Protein AF-A0A9P7AEQ1-F1 (afdb_monomer)

Radius of gyration: 13.27 Å; Cα contacts (8 Å, |Δi|>4): 83; chains: 1; bounding box: 34×27×32 Å

Structure (mmCIF, N/CA/C/O backbone):
data_AF-A0A9P7AEQ1-F1
#
_entry.id   AF-A0A9P7AEQ1-F1
#
loop_
_atom_site.group_PDB
_atom_site.id
_atom_site.type_symbol
_atom_site.label_atom_id
_atom_site.label_alt_id
_atom_site.label_comp_id
_atom_site.label_asym_id
_atom_site.label_entity_id
_atom_site.label_seq_id
_atom_site.pdbx_PDB_ins_code
_atom_site.Cartn_x
_atom_site.Cartn_y
_atom_site.Cartn_z
_atom_site.occupancy
_atom_site.B_iso_or_equiv
_atom_site.auth_seq_id
_atom_site.auth_comp_id
_atom_site.auth_asym_id
_atom_site.auth_atom_id
_atom_site.pdbx_PDB_model_num
ATOM 1 N N . LEU A 1 1 ? -8.271 -6.351 -7.733 1.00 89.94 1 LEU A N 1
ATOM 2 C CA . LEU A 1 1 ? -7.739 -5.364 -6.765 1.00 89.94 1 LEU A CA 1
ATOM 3 C C . LEU A 1 1 ? -8.826 -4.480 -6.143 1.00 89.94 1 LEU A C 1
ATOM 5 O O . LEU A 1 1 ? -8.658 -4.086 -4.998 1.00 89.94 1 LEU A O 1
ATOM 9 N N . VAL A 1 2 ? -9.985 -4.304 -6.798 1.00 92.69 2 VAL A N 1
ATOM 10 C CA . VAL A 1 2 ? -11.189 -3.682 -6.199 1.00 92.69 2 VAL A CA 1
ATOM 11 C C . VAL A 1 2 ? -11.589 -4.307 -4.855 1.00 92.69 2 VAL A C 1
ATOM 13 O O . VAL A 1 2 ? -11.738 -3.585 -3.878 1.00 92.69 2 VAL A O 1
ATOM 16 N N . GLU A 1 3 ? -11.698 -5.637 -4.777 1.00 94.69 3 GLU A N 1
ATOM 17 C CA . GLU A 1 3 ? -12.051 -6.333 -3.525 1.00 94.69 3 GLU A CA 1
ATOM 18 C C . GLU A 1 3 ? -11.034 -6.071 -2.405 1.00 94.69 3 GLU A C 1
ATOM 20 O O . GLU A 1 3 ? -11.415 -5.841 -1.264 1.00 94.69 3 GLU A O 1
ATOM 25 N N . LEU A 1 4 ? -9.736 -6.034 -2.731 1.00 93.44 4 LEU A N 1
ATOM 26 C CA . LEU A 1 4 ? -8.693 -5.714 -1.755 1.00 93.44 4 LEU A CA 1
ATOM 27 C C . LEU A 1 4 ? -8.861 -4.291 -1.217 1.00 93.44 4 LEU A C 1
ATOM 29 O O . LEU A 1 4 ? -8.775 -4.094 -0.010 1.00 93.44 4 LEU A O 1
ATOM 33 N N . ARG A 1 5 ? -9.142 -3.317 -2.089 1.00 95.44 5 ARG A N 1
ATOM 34 C CA . ARG A 1 5 ? -9.408 -1.937 -1.667 1.00 95.44 5 ARG A CA 1
ATOM 35 C C . ARG A 1 5 ? -10.587 -1.871 -0.701 1.00 95.44 5 ARG A C 1
ATOM 37 O O . ARG A 1 5 ? -10.442 -1.312 0.377 1.00 95.44 5 ARG A O 1
ATOM 44 N N . GLN A 1 6 ? -11.700 -2.521 -1.037 1.00 95.75 6 GLN A N 1
ATOM 45 C CA . GLN A 1 6 ? -12.878 -2.581 -0.166 1.00 95.75 6 GLN A CA 1
ATOM 46 C C . GLN A 1 6 ? -12.565 -3.229 1.189 1.00 95.75 6 GLN A C 1
ATOM 48 O O . GLN A 1 6 ? -13.015 -2.740 2.220 1.00 95.75 6 GLN A O 1
ATOM 53 N N . CYS A 1 7 ? -11.760 -4.294 1.211 1.00 94.94 7 CYS A N 1
ATOM 54 C CA . CYS A 1 7 ? -11.313 -4.916 2.457 1.00 94.94 7 CYS A CA 1
ATOM 55 C C . CYS A 1 7 ? -10.460 -3.970 3.317 1.00 94.94 7 CYS A C 1
ATOM 57 O O . CYS A 1 7 ? -10.610 -3.974 4.536 1.00 94.94 7 CYS A O 1
ATOM 59 N N . LEU A 1 8 ? -9.578 -3.171 2.705 1.00 94.50 8 LEU A N 1
ATOM 60 C CA . LEU A 1 8 ? -8.738 -2.200 3.419 1.00 94.50 8 LEU A CA 1
ATOM 61 C C . LEU A 1 8 ? -9.557 -1.018 3.958 1.00 94.50 8 LEU A C 1
ATOM 63 O O . LEU A 1 8 ? -9.368 -0.615 5.104 1.00 94.50 8 LEU A O 1
ATOM 67 N N . GLU A 1 9 ? -10.502 -0.511 3.167 1.00 94.75 9 GLU A N 1
ATOM 68 C CA . GLU A 1 9 ? -11.432 0.551 3.575 1.00 94.75 9 GLU A CA 1
ATOM 69 C C . GLU A 1 9 ? -12.363 0.090 4.712 1.00 94.75 9 GLU A C 1
ATOM 71 O O . GLU A 1 9 ? -12.714 0.871 5.597 1.00 94.75 9 GLU A O 1
ATOM 76 N N . ALA A 1 10 ? -12.735 -1.194 4.719 1.00 95.44 10 ALA A N 1
ATOM 77 C CA . ALA A 1 10 ? -13.595 -1.810 5.728 1.00 95.44 10 ALA A CA 1
ATOM 78 C C . ALA A 1 10 ? -12.837 -2.347 6.957 1.00 95.44 10 ALA A C 1
ATOM 80 O O . ALA A 1 10 ? -13.418 -3.091 7.754 1.00 95.44 10 ALA A O 1
ATOM 81 N N . LEU A 1 11 ? -11.553 -2.005 7.127 1.00 94.25 11 LEU A N 1
ATOM 82 C CA . LEU A 1 11 ? -10.780 -2.467 8.276 1.00 94.25 11 LEU A CA 1
ATOM 83 C C . LEU A 1 11 ? -11.410 -2.017 9.606 1.00 94.25 11 LEU A C 1
ATOM 85 O O . LEU A 1 11 ? -11.914 -0.892 9.708 1.00 94.25 11 LEU A O 1
ATOM 89 N N . PRO A 1 12 ? -11.339 -2.867 10.647 1.00 95.38 12 PRO A N 1
ATOM 90 C CA . PRO A 1 12 ? -11.834 -2.543 11.976 1.00 95.38 12 PRO A CA 1
ATOM 91 C C . PRO A 1 12 ? -11.332 -1.190 12.503 1.00 95.38 12 PRO A C 1
ATOM 93 O O . PRO A 1 12 ? -10.179 -0.796 12.313 1.00 95.38 12 PRO A O 1
ATOM 96 N N . THR A 1 13 ? -12.216 -0.450 13.177 1.00 94.69 13 THR A N 1
ATOM 97 C CA . THR A 1 13 ? -11.939 0.927 13.615 1.00 94.69 13 THR A CA 1
ATOM 98 C C . THR A 1 13 ? -10.951 1.029 14.777 1.00 94.69 13 THR A C 1
ATOM 100 O O . THR A 1 13 ? -10.466 2.125 15.047 1.00 94.69 13 THR A O 1
ATOM 103 N N . ASP A 1 14 ? -10.676 -0.081 15.463 1.00 95.06 14 ASP A N 1
ATOM 104 C CA . ASP A 1 14 ? -9.662 -0.225 16.513 1.00 95.06 14 ASP A CA 1
ATOM 105 C C . ASP A 1 14 ? -8.227 -0.220 15.962 1.00 95.06 14 ASP A C 1
ATOM 107 O O . ASP A 1 14 ? -7.291 0.084 16.702 1.00 95.06 14 ASP A O 1
ATOM 111 N N . ILE A 1 15 ? -8.046 -0.466 14.661 1.00 94.00 15 ILE A N 1
ATOM 112 C CA . ILE A 1 15 ? -6.768 -0.244 13.983 1.00 94.00 15 ILE A CA 1
ATOM 113 C C . ILE A 1 15 ? -6.564 1.274 13.804 1.00 94.00 15 ILE A C 1
ATOM 115 O O . ILE A 1 15 ? -7.444 1.959 13.262 1.00 94.00 15 ILE A O 1
ATOM 119 N N . PRO A 1 16 ? -5.419 1.832 14.240 1.00 95.94 16 PRO A N 1
ATOM 120 C CA . PRO A 1 16 ? -5.178 3.266 14.179 1.00 95.94 16 PRO A CA 1
ATOM 121 C C . PRO A 1 16 ? -5.007 3.766 12.740 1.00 95.94 16 PRO A C 1
ATOM 123 O O . PRO A 1 16 ? -4.500 3.061 11.867 1.00 95.94 16 PRO A O 1
ATOM 126 N N . VAL A 1 17 ? -5.385 5.029 12.531 1.00 96.44 17 VAL A N 1
ATOM 127 C CA . VAL A 1 17 ? -5.053 5.806 11.330 1.00 96.44 17 VAL A CA 1
ATOM 128 C C . VAL A 1 17 ? -3.937 6.782 11.715 1.00 96.44 17 VAL A C 1
ATOM 130 O O . VAL A 1 17 ? -4.231 7.824 12.311 1.00 96.44 17 VAL A O 1
ATOM 133 N N . PRO A 1 18 ? -2.660 6.448 11.469 1.00 95.06 18 PRO A N 1
ATOM 134 C CA . PRO A 1 18 ? -1.559 7.3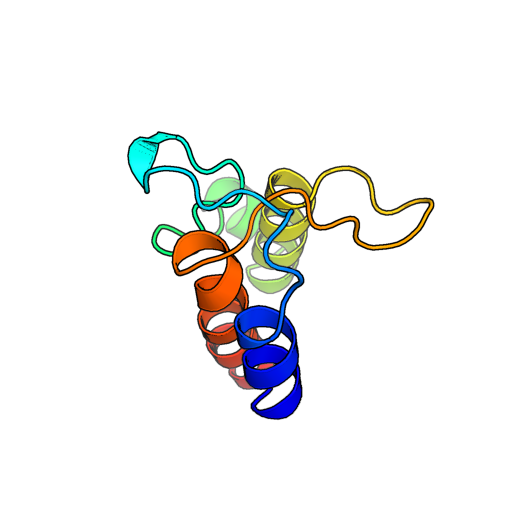58 11.750 1.00 95.06 18 PRO A CA 1
ATOM 135 C C . PRO A 1 18 ? -1.615 8.569 10.815 1.00 95.06 18 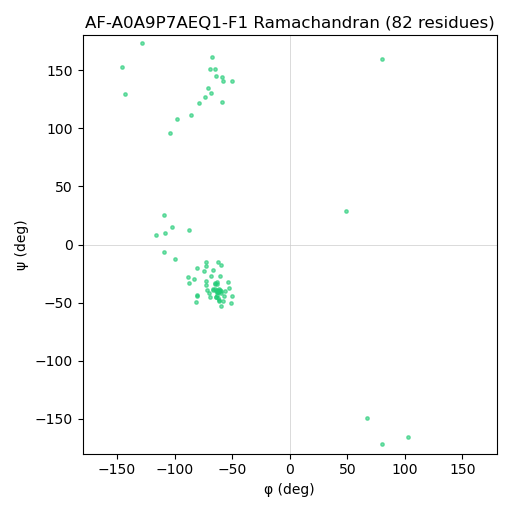PRO A C 1
ATOM 137 O O . PRO A 1 18 ? -2.229 8.540 9.746 1.00 95.06 18 PRO A O 1
ATOM 140 N N . ARG A 1 19 ? -0.930 9.651 11.193 1.00 94.38 19 ARG A N 1
ATOM 141 C CA . ARG A 1 19 ? -0.655 10.734 10.239 1.00 94.38 19 ARG A CA 1
ATOM 142 C C . ARG A 1 19 ? 0.255 10.198 9.134 1.00 94.38 19 ARG A C 1
ATOM 144 O O . ARG A 1 19 ? 1.102 9.354 9.406 1.00 94.38 19 ARG A O 1
ATOM 151 N N . ALA A 1 20 ? 0.161 10.749 7.924 1.00 90.69 20 ALA A N 1
ATOM 152 C CA . ALA A 1 20 ? 0.962 10.295 6.778 1.00 90.69 20 ALA A CA 1
ATOM 153 C C . ALA A 1 20 ? 2.472 10.200 7.092 1.00 90.69 20 ALA A C 1
ATOM 155 O O . ALA A 1 20 ? 3.112 9.190 6.823 1.00 90.69 20 ALA A O 1
ATOM 156 N N . MET A 1 21 ? 3.030 11.206 7.775 1.00 91.88 21 MET A N 1
ATOM 157 C CA . MET A 1 21 ? 4.451 11.229 8.159 1.00 91.88 21 MET A CA 1
ATOM 158 C C . MET A 1 21 ? 4.854 10.152 9.190 1.00 91.88 21 MET A C 1
ATOM 160 O O . MET A 1 21 ? 6.032 9.807 9.287 1.00 91.88 21 MET A O 1
ATOM 164 N N . GLU A 1 22 ? 3.886 9.636 9.950 1.00 93.81 22 GLU A N 1
ATOM 165 C CA . GLU A 1 22 ? 4.049 8.650 11.028 1.00 93.81 22 GLU A CA 1
ATOM 166 C C . GLU A 1 22 ? 3.704 7.220 10.581 1.00 93.81 22 GLU A C 1
ATOM 168 O O . GLU A 1 22 ? 4.009 6.274 11.308 1.00 93.81 22 GLU A O 1
ATOM 173 N N . SER A 1 23 ? 3.077 7.052 9.409 1.00 93.75 23 SER A N 1
ATOM 174 C CA . SER A 1 23 ? 2.756 5.739 8.844 1.00 93.75 23 SER A CA 1
ATOM 175 C C . SER A 1 23 ? 4.019 4.907 8.662 1.00 93.75 23 SER A C 1
ATOM 177 O O . SER A 1 23 ? 5.074 5.410 8.263 1.00 93.75 23 SER A O 1
ATOM 179 N N . LYS A 1 24 ? 3.911 3.613 8.954 1.00 91.19 24 LYS A N 1
ATOM 180 C CA . LYS A 1 24 ? 4.978 2.641 8.707 1.00 91.19 24 LYS A CA 1
ATOM 181 C C . LYS A 1 24 ? 4.979 2.140 7.270 1.00 91.19 24 LYS A C 1
ATOM 183 O O . LYS A 1 24 ? 6.037 1.791 6.758 1.00 91.19 24 LYS A O 1
ATOM 188 N N . TYR A 1 25 ? 3.813 2.094 6.638 1.00 92.88 25 TYR A N 1
ATOM 189 C CA . TYR A 1 25 ? 3.650 1.576 5.287 1.00 92.88 25 TYR A CA 1
ATOM 190 C C . TYR A 1 25 ? 4.028 2.583 4.203 1.00 92.88 25 TYR A C 1
ATOM 192 O O . TYR A 1 25 ? 4.703 2.217 3.238 1.00 92.88 25 TYR A O 1
ATOM 200 N N . LYS A 1 26 ? 3.614 3.845 4.368 1.00 92.75 26 LYS A N 1
ATOM 201 C CA . LYS A 1 26 ? 3.920 4.965 3.467 1.00 92.75 26 LYS A CA 1
ATOM 202 C C . LYS A 1 26 ? 3.667 4.680 1.980 1.00 92.75 26 LYS A C 1
ATOM 204 O O . LYS A 1 26 ? 4.381 5.208 1.140 1.00 92.75 26 LYS A O 1
ATOM 209 N N . PHE A 1 27 ? 2.729 3.806 1.589 1.00 94.00 27 PHE A N 1
ATOM 210 C CA . PHE A 1 27 ? 2.646 3.354 0.183 1.00 94.00 27 PHE A CA 1
ATOM 211 C C . PHE A 1 27 ? 2.359 4.474 -0.823 1.00 94.00 27 PHE A C 1
ATOM 213 O O . PHE A 1 27 ? 2.598 4.280 -2.013 1.00 94.00 27 PHE A O 1
ATOM 220 N N . SER A 1 28 ? 1.922 5.649 -0.365 1.00 92.69 28 SER A N 1
ATOM 221 C CA . SER A 1 28 ? 1.811 6.839 -1.211 1.00 92.69 28 SER A CA 1
ATOM 222 C C . SER A 1 28 ? 3.151 7.299 -1.809 1.00 92.69 28 SER A C 1
ATOM 224 O O . SER A 1 28 ? 3.155 7.883 -2.891 1.00 92.69 28 SER A O 1
ATOM 226 N N . ASP A 1 29 ? 4.280 7.008 -1.151 1.00 92.06 29 ASP A N 1
ATOM 227 C CA . ASP A 1 29 ? 5.638 7.346 -1.600 1.00 92.06 29 ASP A CA 1
ATOM 228 C C . ASP A 1 29 ? 6.404 6.154 -2.201 1.00 92.06 29 ASP A C 1
ATOM 230 O O . ASP A 1 29 ? 7.627 6.204 -2.352 1.00 92.06 29 ASP A O 1
ATOM 234 N N . PHE A 1 30 ? 5.701 5.065 -2.529 1.00 94.12 30 PHE A N 1
ATOM 235 C CA . PHE A 1 30 ? 6.333 3.834 -2.987 1.00 94.12 30 PHE A CA 1
ATOM 236 C C . PHE A 1 30 ? 7.172 4.041 -4.250 1.00 94.12 30 PHE A C 1
ATOM 238 O O . PHE A 1 30 ? 6.666 4.407 -5.312 1.00 94.12 30 PHE A O 1
ATOM 245 N N . SER A 1 31 ? 8.451 3.693 -4.148 1.00 93.00 31 SER A N 1
ATOM 246 C CA . SER A 1 31 ? 9.366 3.590 -5.275 1.00 93.00 31 SER A CA 1
ATOM 247 C C . SER A 1 31 ? 10.299 2.406 -5.038 1.00 93.00 31 SER A C 1
ATOM 249 O O . SER A 1 31 ? 10.896 2.338 -3.964 1.00 93.00 31 SER A O 1
ATOM 251 N N . PRO A 1 32 ? 10.460 1.486 -6.006 1.00 92.25 32 PRO A N 1
ATOM 252 C CA . PRO A 1 32 ? 11.497 0.473 -5.906 1.00 92.25 32 PRO A CA 1
ATOM 253 C C . PRO A 1 32 ? 12.873 1.142 -5.928 1.00 92.25 32 PRO A C 1
ATOM 255 O O . PRO A 1 32 ? 13.086 2.146 -6.614 1.00 92.25 32 PRO A O 1
ATOM 258 N N . ASP A 1 33 ? 13.804 0.569 -5.178 1.00 94.25 33 ASP A N 1
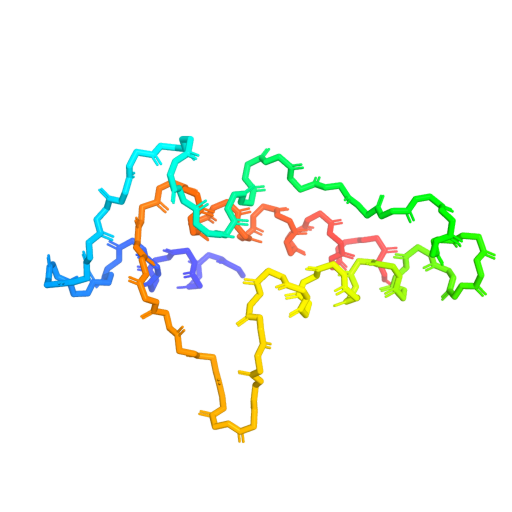ATOM 259 C CA . ASP A 1 33 ? 15.184 1.028 -5.148 1.00 94.25 33 ASP A CA 1
ATOM 260 C C . ASP A 1 33 ? 15.908 0.699 -6.466 1.00 94.25 33 ASP A C 1
ATOM 262 O O . ASP A 1 33 ? 15.785 -0.401 -7.014 1.00 94.25 33 ASP A O 1
ATOM 266 N N . ALA A 1 34 ? 16.651 1.676 -6.989 1.00 95.00 34 ALA A N 1
ATOM 267 C CA . ALA A 1 34 ? 17.302 1.573 -8.290 1.00 95.00 34 ALA A CA 1
ATOM 268 C C . ALA A 1 34 ? 18.511 0.624 -8.291 1.00 95.00 34 ALA A C 1
ATOM 270 O O . ALA A 1 34 ? 18.776 -0.011 -9.312 1.00 95.00 34 ALA A O 1
ATOM 271 N N . GLU A 1 35 ? 19.230 0.509 -7.172 1.00 95.75 35 GLU A N 1
ATOM 272 C CA . GLU A 1 35 ? 20.355 -0.420 -7.038 1.00 95.75 35 GLU A CA 1
ATOM 273 C C . GLU A 1 35 ? 19.838 -1.859 -7.031 1.00 95.75 35 GLU A C 1
ATOM 275 O O . GLU A 1 35 ? 20.321 -2.697 -7.794 1.00 95.75 35 GLU A O 1
ATOM 280 N N . TRP A 1 36 ? 18.774 -2.124 -6.268 1.00 95.62 36 TRP A N 1
ATOM 281 C CA . TRP A 1 36 ? 18.091 -3.418 -6.303 1.00 95.62 36 TRP A CA 1
ATOM 282 C C . TRP A 1 36 ? 17.502 -3.712 -7.685 1.00 95.62 36 TRP A C 1
ATOM 284 O O . TRP A 1 36 ? 17.612 -4.835 -8.168 1.00 95.62 36 TRP A O 1
ATOM 294 N N . ALA A 1 37 ? 16.910 -2.725 -8.362 1.00 95.25 37 ALA A N 1
ATOM 295 C CA . ALA A 1 37 ? 16.361 -2.937 -9.701 1.00 95.25 37 ALA A CA 1
ATOM 296 C C . ALA A 1 37 ? 17.447 -3.311 -10.723 1.00 95.25 37 ALA A C 1
ATOM 298 O O . ALA A 1 37 ? 17.181 -4.105 -11.625 1.00 95.25 37 ALA A O 1
ATOM 299 N N . ALA A 1 38 ? 18.663 -2.777 -10.573 1.00 96.00 38 ALA A N 1
ATOM 300 C CA . ALA A 1 38 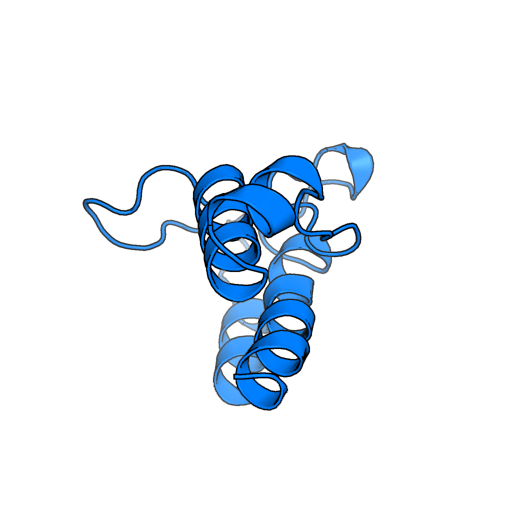? 19.805 -3.130 -11.412 1.00 96.00 38 ALA A CA 1
ATOM 301 C C . ALA A 1 38 ? 20.359 -4.534 -11.111 1.00 96.00 38 ALA A C 1
ATOM 303 O O . ALA A 1 38 ? 20.794 -5.218 -12.035 1.00 96.00 38 ALA A O 1
ATOM 304 N N . ASP A 1 39 ? 20.332 -4.961 -9.846 1.00 97.12 39 ASP A N 1
ATOM 305 C CA . ASP A 1 39 ? 20.879 -6.251 -9.406 1.00 97.12 39 ASP A CA 1
ATOM 306 C C . ASP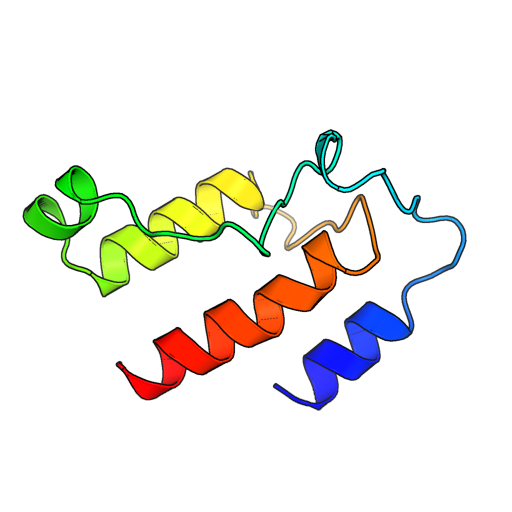 A 1 39 ? 19.910 -7.424 -9.648 1.00 97.12 39 ASP A C 1
ATOM 308 O O . ASP A 1 39 ? 20.266 -8.434 -10.254 1.00 97.12 39 ASP A O 1
ATOM 312 N N . ILE A 1 40 ? 18.650 -7.277 -9.223 1.00 95.56 40 ILE A N 1
ATOM 313 C CA . ILE A 1 40 ? 17.646 -8.358 -9.208 1.00 95.56 40 ILE A CA 1
ATOM 314 C C . ILE A 1 40 ? 16.444 -8.104 -10.131 1.00 95.56 40 ILE A C 1
ATOM 316 O O . ILE A 1 40 ? 15.470 -8.862 -10.116 1.00 95.56 40 ILE A O 1
ATOM 320 N N . GLY A 1 41 ? 16.505 -7.050 -10.947 1.00 94.06 41 GLY A N 1
ATOM 321 C CA . GLY A 1 41 ? 15.430 -6.637 -11.845 1.00 94.06 41 GLY A CA 1
ATOM 322 C C . GLY A 1 41 ? 14.321 -5.842 -11.148 1.00 94.06 41 GLY A C 1
ATOM 323 O O . GLY A 1 41 ? 14.118 -5.926 -9.937 1.00 94.06 41 GLY A O 1
ATOM 324 N N . GLU A 1 42 ? 13.554 -5.087 -11.939 1.00 92.31 42 GLU A N 1
ATOM 325 C CA . GLU A 1 42 ? 12.492 -4.186 -11.456 1.00 92.31 42 GLU A CA 1
ATOM 326 C C . GLU A 1 42 ? 11.440 -4.938 -10.615 1.00 92.31 42 GLU A C 1
ATOM 328 O O . GLU A 1 42 ? 11.095 -4.508 -9.516 1.00 92.31 42 GLU A O 1
ATOM 333 N N . ALA A 1 43 ? 11.001 -6.120 -11.066 1.00 91.06 43 ALA A N 1
ATOM 334 C CA . ALA A 1 43 ? 10.054 -6.957 -10.323 1.00 91.06 43 ALA A CA 1
ATOM 335 C C . ALA A 1 43 ? 10.628 -7.472 -8.988 1.00 91.06 43 ALA A C 1
ATOM 337 O O . ALA A 1 43 ? 9.918 -7.526 -7.980 1.00 91.06 43 ALA A O 1
ATOM 338 N N . GLY A 1 44 ? 11.918 -7.825 -8.965 1.00 92.56 44 GLY A N 1
ATOM 339 C CA . GLY A 1 44 ? 12.618 -8.228 -7.748 1.00 92.56 44 GLY A CA 1
ATOM 340 C C . GLY A 1 44 ? 12.702 -7.081 -6.741 1.00 92.56 44 GLY A C 1
ATOM 341 O O . GLY A 1 44 ? 12.373 -7.265 -5.569 1.00 92.56 44 GLY A O 1
ATOM 342 N N . ALA A 1 45 ? 13.058 -5.884 -7.209 1.00 94.88 45 ALA A N 1
ATOM 343 C CA . ALA A 1 45 ? 13.147 -4.680 -6.386 1.00 94.88 45 ALA A CA 1
ATOM 344 C C . ALA A 1 45 ? 11.793 -4.270 -5.792 1.00 94.88 45 ALA A C 1
ATOM 346 O O . ALA A 1 45 ? 11.709 -3.946 -4.609 1.00 94.88 45 ALA A O 1
ATOM 347 N N . VAL A 1 46 ? 10.714 -4.357 -6.575 1.00 93.56 46 VAL A N 1
ATOM 348 C CA . VAL A 1 46 ? 9.347 -4.112 -6.088 1.00 93.56 46 VAL A CA 1
ATOM 349 C C . VAL A 1 46 ? 8.971 -5.101 -4.987 1.00 93.56 46 VAL A C 1
ATOM 351 O O . VAL 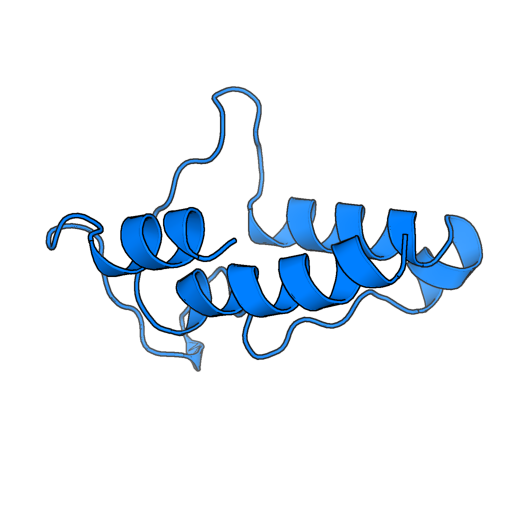A 1 46 ? 8.507 -4.685 -3.927 1.00 93.56 46 VAL A O 1
ATOM 354 N N . ASN A 1 47 ? 9.199 -6.403 -5.196 1.00 91.44 47 ASN A N 1
ATOM 355 C CA . ASN A 1 47 ? 8.917 -7.416 -4.176 1.00 91.44 47 ASN A CA 1
ATOM 356 C C . ASN A 1 47 ? 9.714 -7.168 -2.893 1.00 91.44 47 ASN A C 1
ATOM 358 O O . ASN A 1 47 ? 9.152 -7.258 -1.799 1.00 91.44 47 ASN A O 1
ATOM 362 N N . ARG A 1 48 ? 10.992 -6.801 -3.026 1.00 92.69 48 ARG A N 1
ATOM 363 C CA . ARG A 1 48 ? 11.862 -6.474 -1.898 1.00 92.69 48 ARG A CA 1
ATOM 364 C C . ARG A 1 48 ? 11.357 -5.263 -1.112 1.00 92.69 48 ARG A C 1
ATOM 366 O O . ARG A 1 48 ? 11.279 -5.331 0.111 1.00 92.69 48 ARG A O 1
ATOM 373 N N . GLU A 1 49 ? 10.962 -4.191 -1.790 1.00 93.94 49 GLU A N 1
ATOM 374 C CA . GLU A 1 49 ? 10.419 -2.989 -1.145 1.00 93.94 49 GLU A CA 1
ATOM 375 C C . GLU A 1 49 ? 9.092 -3.286 -0.421 1.00 93.94 49 GLU A C 1
ATOM 377 O O . GLU A 1 49 ? 8.874 -2.862 0.716 1.00 93.94 49 GLU A O 1
ATOM 382 N N . LEU A 1 50 ? 8.223 -4.109 -1.023 1.00 91.38 50 LEU A N 1
ATOM 383 C CA . LEU A 1 50 ? 7.004 -4.593 -0.366 1.00 91.38 50 LEU A CA 1
ATOM 384 C C . LEU A 1 50 ? 7.322 -5.419 0.892 1.00 91.38 50 LEU A C 1
ATOM 386 O O . LEU A 1 50 ? 6.589 -5.354 1.877 1.00 91.38 50 LEU A O 1
ATOM 390 N N . GLU A 1 51 ? 8.371 -6.242 0.882 1.00 90.25 51 GLU A N 1
ATOM 391 C CA . GLU A 1 51 ? 8.806 -6.991 2.070 1.00 90.25 51 GLU A CA 1
ATOM 392 C C . GLU A 1 51 ? 9.338 -6.073 3.170 1.00 90.25 51 GLU A C 1
ATOM 394 O O . GLU A 1 51 ? 9.029 -6.294 4.338 1.00 90.25 51 GLU A O 1
ATOM 399 N N . ILE A 1 52 ? 10.085 -5.027 2.814 1.00 91.00 52 ILE A N 1
ATOM 400 C CA . ILE A 1 52 ? 10.599 -4.046 3.777 1.00 91.00 52 ILE A CA 1
ATOM 401 C C . ILE A 1 52 ? 9.439 -3.343 4.492 1.00 91.00 52 ILE A C 1
ATOM 403 O O . ILE A 1 52 ? 9.432 -3.271 5.722 1.00 91.00 52 ILE A O 1
ATOM 407 N N . ARG A 1 53 ? 8.431 -2.877 3.743 1.00 90.69 53 ARG A N 1
ATOM 408 C CA . ARG A 1 53 ? 7.294 -2.121 4.299 1.00 90.69 53 ARG A CA 1
ATOM 409 C C . ARG A 1 53 ? 6.338 -2.987 5.113 1.00 90.69 53 ARG A C 1
ATOM 411 O O . ARG A 1 53 ? 5.858 -2.560 6.161 1.00 90.69 53 ARG A O 1
ATOM 418 N N . PHE A 1 54 ? 6.070 -4.214 4.665 1.00 87.62 54 PHE A N 1
ATOM 419 C CA . PHE A 1 54 ? 5.210 -5.142 5.408 1.00 87.62 54 PHE A CA 1
ATOM 420 C C . PHE A 1 54 ? 5.921 -5.861 6.552 1.00 87.62 54 PHE A C 1
ATOM 422 O O . PHE A 1 54 ? 5.263 -6.352 7.470 1.00 87.62 54 PHE A O 1
ATOM 429 N N . GLY A 1 55 ? 7.249 -5.920 6.514 1.00 85.12 55 GLY A N 1
ATOM 430 C CA . GLY A 1 55 ? 8.040 -6.698 7.448 1.00 85.12 55 GLY A CA 1
ATOM 431 C C . GLY A 1 55 ? 7.824 -8.204 7.279 1.00 85.12 55 GLY A C 1
ATOM 432 O O . GLY A 1 55 ? 7.579 -8.722 6.189 1.00 85.12 55 GLY A O 1
ATOM 433 N N . ASN A 1 56 ? 7.956 -8.932 8.388 1.00 77.12 56 ASN A N 1
ATOM 434 C CA . ASN A 1 56 ? 7.913 -10.390 8.404 1.00 77.12 56 ASN A CA 1
ATOM 435 C C . ASN A 1 56 ? 6.508 -10.937 8.071 1.00 77.12 56 ASN A C 1
ATOM 437 O O . ASN A 1 56 ? 5.522 -10.545 8.691 1.00 77.12 56 ASN A O 1
ATOM 441 N N . ARG A 1 57 ? 6.445 -11.896 7.136 1.00 76.12 57 ARG A N 1
ATOM 442 C CA . ARG A 1 57 ? 5.217 -12.552 6.648 1.00 76.12 57 ARG A CA 1
ATOM 443 C C . ARG A 1 57 ? 5.046 -14.004 7.115 1.00 76.12 57 ARG A C 1
ATOM 445 O O . ARG A 1 57 ? 4.172 -14.691 6.597 1.00 76.12 57 ARG A O 1
ATOM 452 N N . VAL A 1 58 ? 5.868 -14.493 8.051 1.00 75.06 58 VAL A N 1
ATOM 453 C CA . VAL A 1 58 ? 5.846 -15.901 8.514 1.00 75.06 58 VAL A CA 1
ATOM 454 C C . VAL A 1 58 ? 4.450 -16.346 8.982 1.00 75.06 58 VAL A C 1
ATOM 456 O O . VAL A 1 58 ? 4.072 -17.482 8.722 1.00 75.06 58 VAL A O 1
ATOM 459 N N . ASP A 1 59 ? 3.650 -15.438 9.552 1.00 76.94 59 ASP A N 1
ATOM 460 C CA . ASP A 1 59 ? 2.263 -15.702 9.978 1.00 76.94 59 ASP A CA 1
ATOM 461 C C . ASP A 1 59 ? 1.216 -15.002 9.087 1.00 76.94 59 ASP A C 1
ATOM 463 O O . ASP A 1 59 ? 0.127 -14.647 9.544 1.00 76.94 59 ASP A O 1
ATOM 467 N N . GLY A 1 60 ? 1.561 -14.723 7.829 1.00 80.50 60 GLY A N 1
ATOM 468 C CA . GLY A 1 60 ? 0.758 -13.886 6.941 1.00 80.50 60 GLY A CA 1
ATOM 469 C C . GLY A 1 60 ? 0.937 -12.385 7.187 1.00 80.50 60 GLY A C 1
ATOM 470 O O . GLY A 1 60 ? 1.822 -11.942 7.922 1.00 80.50 60 GLY A O 1
ATOM 471 N N . LEU A 1 61 ? 0.102 -11.587 6.517 1.00 83.19 61 LEU A 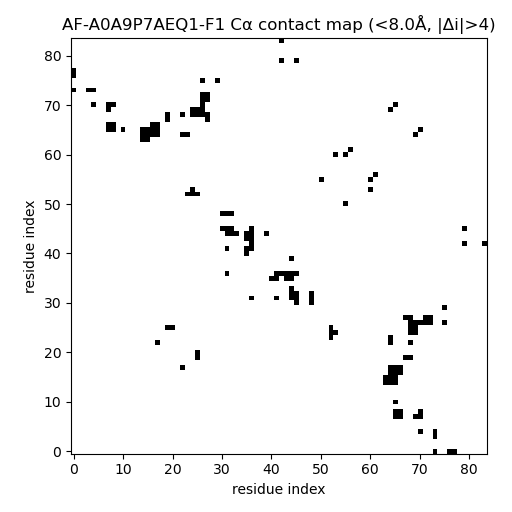N 1
ATOM 472 C CA . LEU A 1 61 ? 0.156 -10.130 6.585 1.00 83.19 61 LEU A CA 1
ATOM 473 C C . LEU A 1 61 ? -0.651 -9.614 7.781 1.00 83.19 61 LEU A C 1
ATOM 475 O O . LEU A 1 61 ? -1.878 -9.692 7.787 1.00 83.19 61 LEU A O 1
ATOM 479 N N . LYS A 1 62 ? 0.034 -9.056 8.783 1.00 85.94 62 LYS A N 1
ATOM 480 C CA . LYS A 1 62 ? -0.605 -8.414 9.941 1.00 85.94 62 LYS A CA 1
ATOM 481 C C . LYS A 1 62 ? -0.657 -6.904 9.722 1.00 85.94 62 LYS A C 1
ATOM 483 O O . LYS A 1 62 ? 0.372 -6.231 9.783 1.00 85.94 62 LYS A O 1
ATOM 488 N N . LEU A 1 63 ? -1.855 -6.381 9.467 1.00 89.50 63 LEU A N 1
ATOM 489 C CA . LEU A 1 63 ? -2.071 -4.943 9.343 1.00 89.50 63 LEU A CA 1
ATOM 490 C C . LEU A 1 63 ? -2.143 -4.300 10.729 1.00 89.50 63 LEU A C 1
ATOM 492 O O . LEU A 1 63 ? -2.964 -4.690 11.554 1.00 89.50 63 LEU A O 1
ATOM 496 N N . ILE A 1 64 ? -1.263 -3.333 10.983 1.00 92.06 64 ILE A N 1
ATOM 497 C CA . ILE A 1 64 ? -1.177 -2.607 12.264 1.00 92.06 64 ILE A CA 1
ATOM 498 C C . ILE A 1 64 ? -1.645 -1.152 12.157 1.00 92.06 64 ILE A C 1
ATOM 500 O O . ILE A 1 64 ? -1.748 -0.465 13.169 1.00 92.06 64 ILE A O 1
ATOM 504 N N . GLU A 1 65 ? -1.927 -0.692 10.942 1.00 94.56 65 GLU A N 1
ATOM 505 C CA . GLU A 1 65 ? -2.457 0.632 10.629 1.00 94.56 65 GLU A CA 1
ATOM 506 C C . GLU A 1 65 ? -3.411 0.546 9.428 1.00 94.56 65 GLU A C 1
ATOM 508 O O . GLU A 1 65 ? -3.289 -0.345 8.578 1.00 94.56 65 GLU A O 1
ATOM 513 N N . ARG A 1 66 ? -4.368 1.474 9.362 1.00 94.94 66 ARG A N 1
ATOM 514 C CA . ARG A 1 66 ? -5.328 1.615 8.256 1.00 94.94 66 ARG A CA 1
ATOM 515 C C . ARG A 1 66 ? -5.341 3.050 7.728 1.00 94.94 66 ARG A C 1
ATOM 517 O O . ARG A 1 66 ? -4.767 3.951 8.341 1.00 94.94 66 ARG A O 1
ATOM 524 N N . GLY A 1 67 ? -6.063 3.268 6.635 1.00 94.94 67 GLY A N 1
ATOM 525 C CA . GLY A 1 67 ? -6.220 4.575 6.006 1.00 94.94 67 GLY A CA 1
ATOM 526 C C . GLY A 1 67 ? -5.356 4.742 4.753 1.00 94.94 67 GLY A C 1
ATOM 527 O O . GLY A 1 67 ? -4.816 3.755 4.244 1.00 94.94 67 GLY A O 1
ATOM 528 N N . PRO A 1 68 ? -5.191 5.986 4.268 1.00 95.25 68 PRO A N 1
ATOM 529 C CA . PRO A 1 68 ? -4.681 6.255 2.922 1.00 95.25 68 PRO A CA 1
ATOM 530 C C . PRO A 1 68 ? -3.316 5.630 2.622 1.00 95.25 68 PRO A C 1
ATOM 532 O O . PRO A 1 68 ? -3.112 5.083 1.543 1.00 95.25 68 PRO A O 1
ATOM 535 N N . GLU A 1 69 ? -2.397 5.648 3.590 1.00 94.94 69 GLU A N 1
ATOM 536 C CA . GLU A 1 69 ? -1.057 5.074 3.417 1.00 94.94 69 GLU A CA 1
ATOM 537 C C . GLU A 1 69 ? -1.060 3.547 3.305 1.00 94.94 69 GLU A C 1
ATOM 539 O O . GLU A 1 69 ? -0.174 2.987 2.665 1.00 94.94 69 GLU A O 1
ATOM 544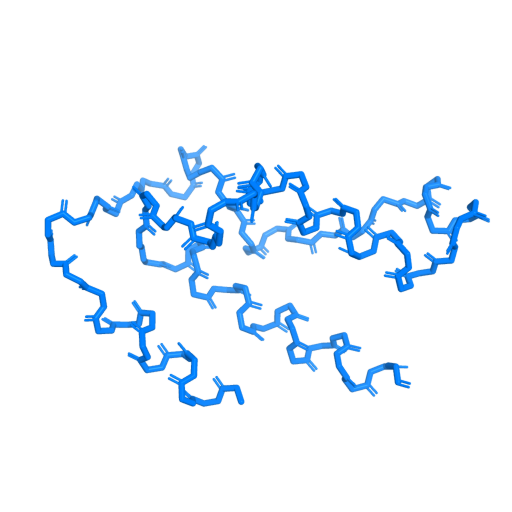 N N . THR A 1 70 ? -2.045 2.866 3.897 1.00 94.06 70 THR A N 1
ATOM 545 C CA . THR A 1 70 ? -2.244 1.417 3.750 1.00 94.06 70 THR A CA 1
ATOM 546 C C . THR A 1 70 ? -2.964 1.106 2.438 1.00 94.06 70 THR A C 1
ATOM 548 O O . THR A 1 70 ? -2.580 0.193 1.708 1.00 94.06 70 THR A O 1
ATOM 551 N N . GLU A 1 71 ? -4.012 1.871 2.127 1.00 95.06 71 GLU A N 1
ATOM 552 C CA . GLU A 1 71 ? -4.859 1.692 0.941 1.00 95.06 71 GLU A CA 1
ATOM 553 C C . GLU A 1 71 ? -4.090 1.924 -0.367 1.00 95.06 71 GLU A C 1
ATOM 555 O O . GLU A 1 71 ? -4.326 1.214 -1.347 1.00 95.06 71 GLU A O 1
ATOM 560 N N . ALA A 1 72 ? -3.114 2.840 -0.367 1.00 95.25 72 ALA A N 1
ATOM 561 C CA . ALA A 1 72 ? -2.238 3.119 -1.506 1.00 95.25 72 ALA A CA 1
ATOM 562 C C . ALA A 1 72 ? -1.420 1.898 -1.975 1.00 95.25 72 ALA A C 1
ATOM 564 O O . ALA A 1 72 ? -0.976 1.860 -3.123 1.00 95.25 72 ALA A O 1
ATOM 565 N N . MET A 1 73 ? -1.278 0.845 -1.153 1.00 93.12 73 MET A N 1
ATOM 566 C CA . MET A 1 73 ? -0.721 -0.440 -1.606 1.00 93.12 73 MET A CA 1
ATOM 567 C C . MET A 1 73 ? -1.463 -0.958 -2.845 1.00 93.12 73 MET A C 1
ATOM 569 O O . MET A 1 73 ? -0.851 -1.555 -3.729 1.00 93.12 73 MET A O 1
ATOM 573 N N . VAL A 1 74 ? -2.783 -0.769 -2.920 1.00 94.81 74 VAL A N 1
ATOM 574 C CA . VAL A 1 74 ? -3.575 -1.271 -4.046 1.00 94.81 74 VAL A CA 1
ATOM 575 C C . VAL A 1 74 ? -3.115 -0.629 -5.352 1.00 94.81 74 VAL A C 1
ATOM 577 O O . VAL A 1 74 ? -2.983 -1.334 -6.349 1.00 94.81 74 VAL A O 1
ATOM 580 N N . ASP A 1 75 ? -2.795 0.664 -5.334 1.00 94.25 75 ASP A N 1
ATOM 581 C CA . ASP 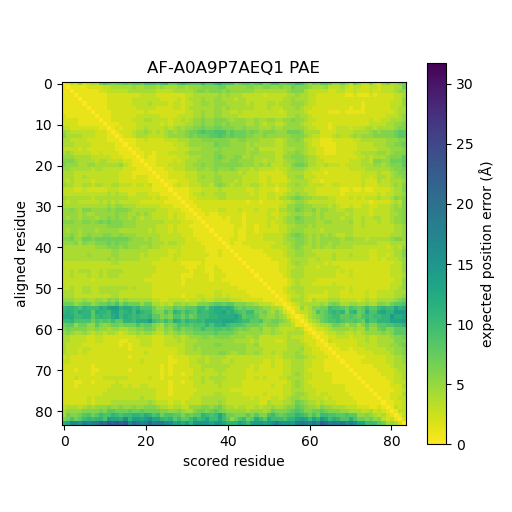A 1 75 ? -2.294 1.396 -6.502 1.00 94.25 75 ASP A CA 1
ATOM 582 C C . ASP A 1 75 ? -0.904 0.901 -6.924 1.00 94.25 75 ASP A C 1
ATOM 584 O O . ASP A 1 75 ? -0.630 0.721 -8.116 1.00 94.25 75 ASP A O 1
ATOM 588 N N . VAL A 1 76 ? -0.050 0.586 -5.944 1.00 92.44 76 VAL A N 1
ATOM 589 C CA . VAL A 1 76 ? 1.248 -0.063 -6.176 1.00 92.44 76 VAL A CA 1
ATOM 590 C C . VAL A 1 76 ? 1.045 -1.415 -6.863 1.00 92.44 76 VAL A C 1
ATOM 592 O O . VAL A 1 76 ? 1.602 -1.657 -7.934 1.00 92.44 76 VAL A O 1
ATOM 595 N N . LEU A 1 77 ? 0.201 -2.287 -6.307 1.00 92.50 77 LEU A N 1
ATOM 596 C CA . LEU A 1 77 ? -0.067 -3.608 -6.881 1.00 92.50 77 LEU A CA 1
ATOM 597 C C . LEU A 1 77 ? -0.694 -3.515 -8.277 1.00 92.50 77 LEU A C 1
ATOM 599 O O . LEU A 1 77 ? -0.303 -4.264 -9.168 1.00 92.50 77 LEU A O 1
ATOM 603 N N . GLU A 1 78 ? -1.631 -2.591 -8.501 1.00 93.19 78 GLU A N 1
ATOM 604 C CA . GLU A 1 78 ? -2.235 -2.377 -9.819 1.00 93.19 78 GLU A CA 1
ATOM 605 C C . GLU A 1 78 ? -1.204 -1.946 -10.857 1.00 93.19 78 GLU A C 1
ATOM 607 O O . GLU A 1 78 ? -1.263 -2.399 -12.001 1.00 93.19 78 GLU A O 1
ATOM 612 N N . THR A 1 79 ? -0.269 -1.082 -10.464 1.00 90.94 79 THR A N 1
ATOM 613 C CA . THR A 1 79 ? 0.807 -0.609 -11.337 1.00 90.94 79 THR A CA 1
ATOM 614 C C . THR A 1 79 ? 1.723 -1.757 -11.746 1.00 90.94 79 THR A C 1
ATOM 616 O O . THR A 1 79 ? 2.052 -1.896 -12.924 1.00 90.94 79 THR A O 1
ATOM 619 N N . TRP A 1 80 ? 2.110 -2.605 -10.793 1.00 85.81 80 TRP A N 1
ATOM 620 C CA . TRP A 1 80 ? 3.138 -3.620 -11.021 1.00 85.81 80 TRP A CA 1
ATOM 621 C C . TRP A 1 80 ? 2.604 -4.934 -11.585 1.00 85.81 80 TRP A C 1
ATOM 623 O O . TRP A 1 80 ? 3.263 -5.523 -12.434 1.00 85.81 80 TRP A O 1
ATOM 633 N N . ILE A 1 81 ? 1.384 -5.351 -11.233 1.00 85.31 81 ILE A N 1
ATOM 634 C CA . ILE A 1 81 ? 0.743 -6.519 -11.862 1.00 85.31 81 ILE A CA 1
ATOM 635 C C . ILE A 1 81 ? 0.512 -6.289 -13.359 1.00 85.31 81 ILE A C 1
ATOM 637 O O . ILE A 1 81 ? 0.571 -7.236 -14.127 1.00 85.31 81 ILE A O 1
ATOM 641 N N . LYS A 1 82 ? 0.255 -5.048 -13.793 1.00 79.38 82 LYS A N 1
ATOM 642 C CA . LYS A 1 82 ? 0.091 -4.725 -15.222 1.00 79.38 82 LYS A CA 1
ATOM 643 C C . LYS A 1 82 ? 1.410 -4.718 -16.000 1.00 79.38 82 LYS A C 1
ATOM 645 O O . LYS A 1 82 ? 1.376 -4.789 -17.225 1.00 79.38 82 LYS A O 1
ATOM 650 N N . LYS A 1 83 ? 2.539 -4.528 -15.311 1.00 73.75 83 LYS A N 1
ATOM 651 C CA . LYS A 1 83 ? 3.877 -4.459 -15.914 1.00 73.75 83 LYS A CA 1
ATOM 652 C C . LYS A 1 83 ? 4.546 -5.833 -16.042 1.00 73.75 83 LYS A C 1
ATOM 654 O O . LYS A 1 83 ? 5.395 -5.982 -16.917 1.00 73.75 83 LYS A O 1
ATOM 659 N N . CYS A 1 84 ? 4.201 -6.776 -15.168 1.00 56.69 84 CYS A N 1
ATOM 660 C CA . CYS A 1 84 ? 4.647 -8.171 -15.210 1.00 56.69 84 CYS A CA 1
ATOM 661 C C . CYS A 1 84 ? 3.776 -9.012 -16.152 1.00 56.69 84 CYS A C 1
ATOM 663 O O . CYS A 1 84 ? 4.333 -9.955 -16.755 1.00 56.69 84 CYS A O 1
#

Foldseek 3Di:
DVVVLVPLVPDDPVQAADDLVPQLQNLVPDDFDPVQCVVVNPLRSLVVNNCNSQPDQPVHGDRRHGDDSVSSVVVSCVVVVVVD

Secondary structure (DSSP, 8-state):
-HHHHHHHHT--TTS----GGG-SS-GGG----HHHHHHHHHHHHHHHHHHHHH---TT-------SHHHHTHHHHHHHHHTT-

pLDDT: mean 91.27, std 6.44, range [56.69, 97.12]

Solvent-accessible surface area (backbone atoms only — not comparable to full-atom values): 5023 Å² total; per-residue (Å²): 105,69,70,59,46,53,53,49,76,65,49,66,83,87,46,46,67,63,56,75,93,68,42,77,54,38,30,77,74,68,68,58,50,66,68,44,24,73,74,58,33,61,71,46,15,41,54,50,49,52,40,66,47,66,47,78,53,92,88,44,88,78,81,78,54,40,49,69,38,50,50,30,43,49,60,53,50,56,57,48,64,75,73,108

Mean predicted aligned error: 3.77 Å

Sequence (84 aa):
LVELRQCLEALPTDIPVPRAMESKYKFSDFSPDAEWAADIGEAGAVNRELEIRFGNRVDGLKLIERGPETEAMVDVLETWIKKC

Organism: NCBI:txid116603